Protein AF-A0A8H6BVC4-F1 (afdb_monomer_lite)

pLDDT: mean 78.03, std 15.55, range [36.75, 95.38]

Radius of gyration: 21.22 Å; chains: 1; bounding box: 48×58×59 Å

Foldseek 3Di:
DPPPFLCPPVDPDDDDPVRLQCQLVPDDDDPPDPPSSVVSLVVVLVPDQAAEDEPVCLVVVCVRSPCVCQPPNRHDYHYDHQDDDDPDDPVVLLVVQVVVVVDPDDDDDPDDDDPPNPQWDADPVRDIDRRHGDRVRRSVVVCVPVVDWDWDDCVVHPPDDDTDTDDDDPPDDPPPD

InterPro domains:
  IPR016095 Large ribosomal subunit protein uL1, 3-layer alpha/beta-sandwich domain [G3DSA:3.40.50.790] (8-110)
  IPR023674 Ribosomal protein uL1-like [SSF56808] (39-103)
  IPR028364 Ribosomal protein uL1/ribosomal biogenesis protein [PF00687] (36-174)

Secondary structure (DSSP, 8-state):
--TT-TTTTT-S----HHHHHHHHH-S-SSTT-THHHHHHHHHHHHH-S--EEETTTGGGSHHHH-HHHHGGGSSPPEEE-SSPPP-S-HHHHHHHHHHHHH-------SS-PPPTTTTEEE-TTS-EEE----HHHHHHHHHHHHHS-----HHHH-SSS--------TT--TT--

Organism: Candida albicans (NCBI:txid5476)

Structure (mmCIF, N/CA/C/O backbone):
data_AF-A0A8H6BVC4-F1
#
_entry.id   AF-A0A8H6BVC4-F1
#
loop_
_atom_site.group_PDB
_atom_site.id
_atom_site.type_symbol
_atom_site.label_atom_id
_atom_site.label_alt_id
_atom_site.label_comp_id
_atom_site.label_asym_id
_atom_site.label_entity_id
_atom_site.label_seq_id
_atom_site.pdbx_PDB_ins_code
_atom_site.Cartn_x
_atom_site.Cartn_y
_atom_site.Cartn_z
_atom_site.occupancy
_atom_site.B_iso_or_equiv
_atom_site.auth_seq_id
_atom_site.auth_comp_id
_atom_site.auth_asym_id
_atom_site.auth_atom_id
_atom_site.pdbx_PDB_model_num
ATOM 1 N N . MET A 1 1 ? -2.810 5.072 -18.809 1.00 55.53 1 MET A N 1
ATOM 2 C CA . MET A 1 1 ? -1.962 3.931 -18.402 1.00 55.53 1 MET A CA 1
ATOM 3 C C . MET A 1 1 ? -1.662 3.112 -19.643 1.00 55.53 1 MET A C 1
ATOM 5 O O . MET A 1 1 ? -2.348 3.302 -20.641 1.00 55.53 1 MET A O 1
ATOM 9 N N . ILE A 1 2 ? -0.602 2.307 -19.630 1.00 67.88 2 ILE A N 1
ATOM 10 C CA . ILE A 1 2 ? -0.302 1.417 -20.756 1.00 67.88 2 ILE A CA 1
ATOM 11 C C . ILE A 1 2 ? -1.335 0.292 -20.699 1.00 67.88 2 ILE A C 1
ATOM 13 O O . ILE A 1 2 ? -1.445 -0.362 -19.662 1.00 67.88 2 ILE A O 1
ATOM 17 N N . LYS A 1 3 ? -2.105 0.142 -21.778 1.00 69.25 3 LYS A N 1
ATOM 18 C CA . LYS A 1 3 ? -3.102 -0.918 -21.936 1.00 69.25 3 LYS A CA 1
ATOM 19 C C . LYS A 1 3 ? -2.389 -2.274 -21.847 1.00 69.25 3 LYS A C 1
ATOM 21 O O . LYS A 1 3 ? -1.297 -2.403 -22.399 1.00 69.25 3 LYS A O 1
ATOM 26 N N . ASP A 1 4 ? -2.955 -3.220 -21.106 1.00 77.50 4 ASP A N 1
ATOM 27 C CA . ASP A 1 4 ? -2.413 -4.559 -20.831 1.00 77.50 4 ASP A CA 1
ATOM 28 C C . ASP A 1 4 ? -1.195 -4.590 -19.881 1.00 77.50 4 ASP A C 1
ATOM 30 O O . ASP A 1 4 ? -0.421 -5.553 -19.845 1.00 77.50 4 ASP A O 1
ATOM 34 N N . SER A 1 5 ? -0.995 -3.543 -19.070 1.00 81.50 5 SER A N 1
ATOM 35 C CA . SER A 1 5 ? 0.075 -3.553 -18.061 1.00 81.50 5 SER A CA 1
ATOM 36 C C . SER A 1 5 ? -0.299 -4.412 -16.838 1.00 81.50 5 SER A C 1
ATOM 38 O O . SER A 1 5 ? -1.446 -4.373 -16.392 1.00 81.50 5 SER A O 1
ATOM 40 N N . PRO A 1 6 ? 0.658 -5.108 -16.183 1.00 84.62 6 PRO A N 1
ATOM 41 C CA . PRO A 1 6 ? 0.385 -5.908 -14.979 1.00 84.62 6 PRO A CA 1
ATOM 42 C C . PRO A 1 6 ? -0.209 -5.131 -13.795 1.00 84.62 6 PRO A C 1
ATOM 44 O O . PRO A 1 6 ? -0.552 -5.743 -12.787 1.00 84.62 6 PRO A O 1
ATOM 47 N N . THR A 1 7 ? -0.239 -3.800 -13.868 1.00 86.94 7 THR A N 1
ATOM 48 C CA . THR A 1 7 ? -0.705 -2.894 -12.813 1.00 86.94 7 THR A CA 1
ATOM 49 C C . THR A 1 7 ? -1.867 -2.011 -13.268 1.00 86.94 7 THR A C 1
ATOM 51 O O . THR A 1 7 ? -2.143 -1.025 -12.591 1.00 86.94 7 THR A O 1
ATOM 54 N N . GLU A 1 8 ? -2.498 -2.307 -14.411 1.00 86.62 8 GLU A N 1
ATOM 55 C CA . GLU A 1 8 ? -3.549 -1.461 -14.998 1.00 86.62 8 GLU A CA 1
ATOM 56 C C . GLU A 1 8 ? -4.709 -1.219 -14.029 1.00 86.62 8 GLU A C 1
ATOM 58 O O . GLU A 1 8 ? -5.003 -0.071 -13.712 1.00 86.62 8 GLU A O 1
ATOM 63 N N . ASP A 1 9 ? -5.247 -2.288 -13.445 1.00 88.38 9 ASP A N 1
ATOM 64 C CA . ASP A 1 9 ? -6.386 -2.213 -12.520 1.00 88.38 9 ASP A CA 1
ATOM 65 C C . ASP A 1 9 ? -5.974 -2.324 -11.041 1.00 88.38 9 ASP A C 1
ATOM 67 O O . ASP A 1 9 ? -6.804 -2.519 -10.154 1.00 88.38 9 ASP A O 1
ATOM 71 N N . LEU A 1 10 ? -4.672 -2.235 -10.745 1.00 90.31 10 LEU A N 1
ATOM 72 C CA . LEU A 1 10 ? -4.155 -2.496 -9.397 1.00 90.31 10 LEU A CA 1
ATOM 73 C C . LEU A 1 10 ? -4.339 -1.310 -8.440 1.00 90.31 10 LEU A C 1
ATOM 75 O O . LEU A 1 10 ? -4.460 -1.499 -7.230 1.00 90.31 10 LEU A O 1
ATOM 79 N N . PHE A 1 11 ? -4.322 -0.085 -8.963 1.00 92.25 11 PHE A N 1
ATOM 80 C CA . PHE A 1 11 ? -4.370 1.136 -8.164 1.00 92.25 11 PHE A CA 1
ATOM 81 C C . PHE A 1 11 ? -5.613 1.950 -8.496 1.00 92.25 11 PHE A C 1
ATOM 83 O O . PHE A 1 11 ? -5.800 2.347 -9.640 1.00 92.25 11 PHE A O 1
ATOM 90 N N . SER A 1 12 ? -6.403 2.287 -7.473 1.00 93.00 12 SER A N 1
ATOM 91 C CA . SER A 1 12 ? -7.526 3.215 -7.646 1.00 93.00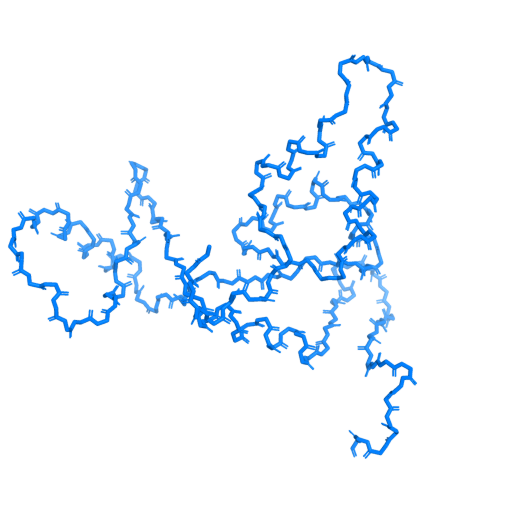 12 SER A CA 1
ATOM 92 C C . SER A 1 12 ? -7.056 4.629 -7.984 1.00 93.00 12 SER A C 1
ATOM 94 O O . SER A 1 12 ? -7.691 5.289 -8.792 1.00 93.00 12 SER A O 1
ATOM 96 N N . ASP A 1 13 ? -5.980 5.101 -7.347 1.00 91.69 13 ASP A N 1
ATOM 97 C CA . ASP A 1 13 ? -5.437 6.440 -7.562 1.00 91.69 13 ASP A CA 1
ATOM 98 C C . ASP A 1 13 ? -3.925 6.462 -7.311 1.00 91.69 13 ASP A C 1
ATOM 100 O O . ASP A 1 13 ? -3.422 5.894 -6.339 1.00 91.69 13 ASP A O 1
ATOM 104 N N . ILE A 1 14 ? -3.190 7.177 -8.168 1.00 93.12 14 ILE A N 1
ATOM 105 C CA . ILE A 1 14 ? -1.742 7.389 -8.035 1.00 93.12 14 ILE A CA 1
ATOM 106 C C . ILE A 1 14 ? -1.485 8.883 -7.821 1.00 93.12 14 ILE A C 1
ATOM 108 O O . ILE A 1 14 ? -1.756 9.724 -8.680 1.00 93.12 14 ILE A O 1
ATOM 112 N N . ILE A 1 15 ? -0.949 9.233 -6.648 1.00 92.19 15 ILE A N 1
ATOM 113 C CA . ILE A 1 15 ? -0.781 10.624 -6.212 1.00 92.19 15 ILE A CA 1
ATOM 114 C C . ILE A 1 15 ? 0.682 10.880 -5.841 1.00 92.19 15 ILE A C 1
ATOM 116 O O . ILE A 1 15 ? 1.275 10.161 -5.042 1.00 92.19 15 ILE A O 1
ATOM 120 N N . SER A 1 16 ? 1.267 11.958 -6.373 1.00 93.12 16 SER A N 1
ATOM 121 C CA . SER A 1 16 ? 2.608 12.391 -5.967 1.00 93.12 16 SER A CA 1
ATOM 122 C C . SER A 1 16 ? 2.600 13.010 -4.568 1.00 93.12 16 SER A C 1
ATOM 124 O O . SER A 1 16 ? 1.642 13.677 -4.172 1.00 93.12 16 SER A O 1
ATOM 126 N N . PHE A 1 17 ? 3.706 12.883 -3.829 1.00 91.88 17 PHE A N 1
ATOM 127 C CA . PHE A 1 17 ? 3.815 13.439 -2.474 1.00 91.88 17 PHE A CA 1
ATOM 128 C C . PHE A 1 17 ? 3.502 14.946 -2.419 1.00 91.88 17 PHE A C 1
ATOM 130 O O . PHE A 1 17 ? 2.812 15.416 -1.516 1.00 91.88 17 PHE A O 1
ATOM 137 N N . LYS A 1 18 ? 3.940 15.711 -3.429 1.00 91.94 18 LYS A N 1
ATOM 138 C CA . LYS A 1 18 ? 3.639 17.147 -3.545 1.00 91.94 18 LYS A CA 1
ATOM 139 C C . LYS A 1 18 ? 2.138 17.401 -3.707 1.00 91.94 18 LYS A C 1
ATOM 141 O O . LYS A 1 18 ? 1.607 18.297 -3.052 1.00 91.94 18 LYS A O 1
ATOM 146 N N . LYS A 1 19 ? 1.455 16.614 -4.550 1.00 91.12 19 LYS A N 1
ATOM 147 C CA . LYS A 1 19 ? 0.002 16.714 -4.753 1.00 91.12 19 LYS A CA 1
ATOM 148 C C . LYS A 1 19 ? -0.753 16.322 -3.483 1.00 91.12 19 LYS A C 1
ATOM 150 O O . LYS A 1 19 ? -1.644 17.064 -3.092 1.00 91.12 19 LYS A O 1
ATOM 155 N N . LEU A 1 20 ? -0.344 15.251 -2.798 1.00 90.00 20 LEU A N 1
ATOM 156 C CA . LEU A 1 20 ? -0.921 14.824 -1.517 1.00 90.00 20 LEU A CA 1
ATOM 157 C C . LEU A 1 20 ? -0.790 15.919 -0.450 1.00 90.00 20 LEU A C 1
ATOM 159 O O . LEU A 1 20 ? -1.787 16.350 0.129 1.00 90.00 20 LEU A O 1
ATOM 163 N N . LYS A 1 21 ? 0.430 16.431 -0.248 1.00 88.62 21 LYS A N 1
ATOM 164 C CA . LYS A 1 21 ? 0.705 17.524 0.692 1.00 88.62 21 LYS A CA 1
ATOM 165 C C . LYS A 1 21 ? -0.114 18.766 0.348 1.00 88.62 21 LYS A C 1
ATOM 167 O O . LYS A 1 21 ? -0.683 19.396 1.232 1.00 88.62 21 LYS A O 1
ATOM 172 N N . SER A 1 22 ? -0.204 19.110 -0.936 1.00 86.69 22 SER A N 1
ATOM 173 C CA . SER A 1 22 ? -1.024 20.230 -1.390 1.00 86.69 22 SER A CA 1
ATOM 174 C C . SER A 1 22 ? -2.510 19.987 -1.137 1.00 86.69 22 SER A C 1
ATOM 176 O O . SER A 1 22 ? -3.162 20.885 -0.639 1.00 86.69 22 SER A O 1
ATOM 178 N N . MET A 1 23 ? -3.050 18.799 -1.404 1.00 83.94 23 MET A N 1
ATOM 179 C CA 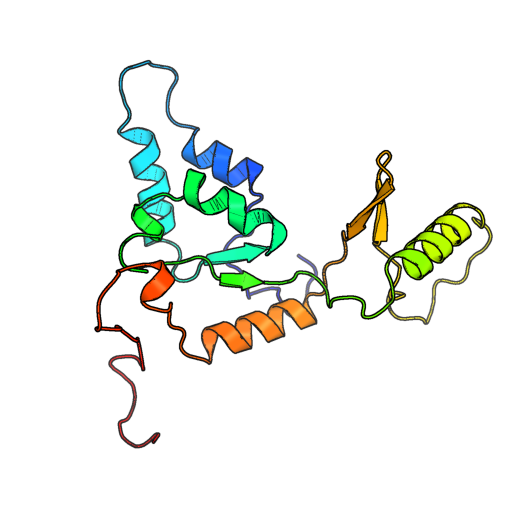. MET A 1 23 ? -4.471 18.475 -1.214 1.00 83.94 23 MET A CA 1
ATOM 180 C C . MET A 1 23 ? -4.903 18.533 0.255 1.00 83.94 23 MET A C 1
ATOM 182 O O . MET A 1 23 ? -6.000 18.994 0.566 1.00 83.94 23 MET A O 1
ATOM 186 N N . ILE A 1 24 ? -4.020 18.111 1.159 1.00 81.12 24 ILE A N 1
ATOM 187 C CA . ILE A 1 24 ? -4.248 18.190 2.606 1.00 81.12 24 ILE A CA 1
ATOM 188 C C . ILE A 1 24 ? -4.122 19.639 3.098 1.00 81.12 24 ILE A C 1
ATOM 190 O O . ILE A 1 24 ? -4.884 20.062 3.963 1.00 81.12 24 ILE A O 1
ATOM 194 N N . ASN A 1 25 ? -3.206 20.421 2.519 1.00 75.12 25 ASN A N 1
ATOM 195 C CA . ASN A 1 25 ? -2.989 21.820 2.898 1.00 75.12 25 ASN A CA 1
ATOM 196 C C . ASN A 1 25 ? -3.918 22.819 2.185 1.00 75.12 25 ASN A C 1
ATOM 198 O O . ASN A 1 25 ? -4.051 23.949 2.649 1.00 75.12 25 ASN A O 1
ATOM 202 N N . LYS A 1 26 ? -4.561 22.426 1.077 1.00 63.72 26 LYS A N 1
ATOM 203 C CA . LYS A 1 26 ? -5.542 23.204 0.305 1.00 63.72 26 LYS A CA 1
ATOM 204 C C . LYS A 1 26 ? -6.872 23.238 1.057 1.00 63.72 26 LYS A C 1
ATOM 206 O O . LYS A 1 26 ? -7.855 22.652 0.626 1.00 63.72 26 LYS A O 1
ATOM 211 N N . THR A 1 27 ? -6.895 23.941 2.182 1.00 51.09 27 THR A N 1
ATOM 212 C CA . THR A 1 27 ? -8.121 24.475 2.782 1.00 51.09 27 THR A CA 1
ATOM 213 C C . THR A 1 27 ? -7.803 25.806 3.463 1.00 51.09 27 THR A C 1
ATOM 215 O O . THR A 1 27 ? -7.152 25.827 4.506 1.00 51.09 27 THR A O 1
ATOM 218 N N . SER A 1 28 ? -8.287 26.855 2.789 1.00 39.62 28 SER A N 1
ATOM 219 C CA . SER A 1 28 ? -8.533 28.262 3.135 1.00 39.62 28 SER A CA 1
ATOM 220 C C . SER A 1 28 ? -7.399 29.148 3.657 1.00 39.62 28 SER A C 1
ATOM 222 O O . SER A 1 28 ? -6.997 29.110 4.814 1.00 39.62 28 SER A O 1
ATOM 224 N N . THR A 1 29 ? -7.010 30.076 2.785 1.00 41.31 29 THR A N 1
ATOM 225 C CA . THR A 1 29 ? -6.923 31.520 3.046 1.00 41.31 29 THR A CA 1
ATOM 226 C C . THR A 1 29 ? -8.025 32.022 3.998 1.00 41.31 29 THR A C 1
ATOM 228 O O . THR A 1 29 ? -9.028 32.580 3.577 1.00 41.31 29 THR A O 1
ATOM 231 N N . SER A 1 30 ? -7.863 31.779 5.294 1.00 36.75 30 SER A N 1
ATOM 232 C CA . SER A 1 30 ? -8.335 32.615 6.405 1.00 36.75 30 SER A CA 1
ATOM 233 C C . SER A 1 30 ? -7.843 31.972 7.699 1.00 36.75 30 SER A C 1
ATOM 235 O O . SER A 1 30 ? -7.954 30.762 7.900 1.00 36.75 30 SER A O 1
ATOM 237 N N . SER A 1 31 ? -7.221 32.773 8.556 1.00 42.59 31 SER A N 1
ATOM 238 C CA . SER A 1 31 ? -6.423 32.362 9.715 1.00 42.59 31 SER A CA 1
ATOM 239 C C . SER A 1 31 ? -7.225 31.759 10.880 1.00 42.59 31 SER A C 1
ATOM 241 O O . SER A 1 31 ? -6.833 31.915 12.032 1.00 42.59 31 SER A O 1
ATOM 243 N N . THR A 1 32 ? -8.341 31.073 10.625 1.00 44.75 32 THR A N 1
ATOM 244 C CA . THR A 1 32 ? -9.314 30.747 11.681 1.00 44.75 32 THR A CA 1
ATOM 245 C C . THR A 1 32 ? -9.858 29.320 11.666 1.00 44.75 32 THR A C 1
ATOM 247 O O . THR A 1 32 ? -10.506 28.932 12.629 1.00 44.75 32 THR A O 1
ATOM 250 N N . ASN A 1 33 ? -9.577 28.480 10.658 1.00 43.03 33 ASN A N 1
ATOM 251 C CA . ASN A 1 33 ? -10.255 27.179 10.548 1.00 43.03 33 ASN A CA 1
ATOM 252 C C . ASN A 1 33 ? -9.322 25.983 10.271 1.00 43.03 33 ASN A C 1
ATOM 254 O O . ASN A 1 33 ? -9.265 25.447 9.166 1.00 43.03 33 ASN A O 1
ATOM 258 N N . ASN A 1 34 ? -8.707 25.436 11.328 1.00 54.22 34 ASN A N 1
ATOM 259 C CA . ASN A 1 34 ? -8.047 24.112 11.326 1.00 54.22 34 ASN A CA 1
ATOM 260 C C . ASN A 1 34 ? -8.993 22.934 10.967 1.00 54.22 34 ASN A C 1
ATOM 262 O O . ASN A 1 34 ? -8.552 21.794 10.812 1.00 54.22 34 ASN A O 1
ATOM 266 N N . LYS A 1 35 ? -10.301 23.192 10.819 1.00 54.50 35 LYS A N 1
ATOM 267 C CA . LYS A 1 35 ? -11.352 22.201 10.533 1.00 54.50 35 LYS A CA 1
ATOM 268 C C . LYS A 1 35 ? -11.271 21.614 9.113 1.00 54.50 3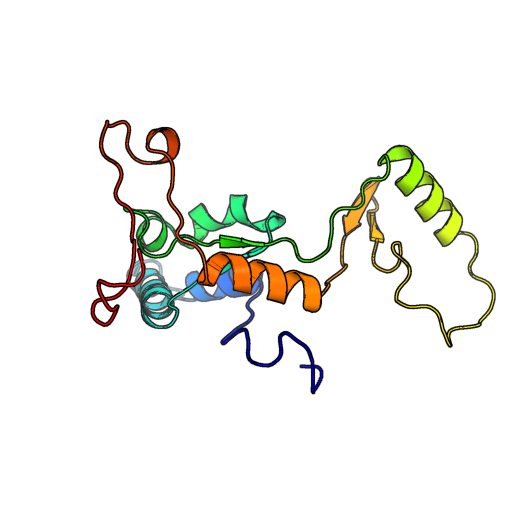5 LYS A C 1
ATOM 270 O O . LYS A 1 35 ? -11.543 20.428 8.947 1.00 54.50 35 LYS A O 1
ATOM 275 N N . GLY A 1 36 ? -10.863 22.398 8.107 1.00 58.44 36 GLY A N 1
ATOM 276 C CA . GLY A 1 36 ? -10.846 21.974 6.695 1.00 58.44 36 GLY A CA 1
ATOM 277 C C . GLY A 1 36 ? -9.794 20.904 6.369 1.00 58.44 36 GLY A C 1
ATOM 278 O O . GLY A 1 36 ? -10.105 19.906 5.717 1.00 58.44 36 GLY A O 1
ATOM 279 N N . LYS A 1 37 ? -8.577 21.042 6.915 1.00 63.28 37 LYS A N 1
ATOM 280 C CA . LYS A 1 37 ? -7.468 20.086 6.713 1.00 63.28 37 LYS A CA 1
ATOM 281 C C . LYS A 1 37 ? -7.852 18.672 7.154 1.00 63.28 37 LYS A C 1
ATOM 283 O O . LYS A 1 37 ? -7.576 17.687 6.470 1.00 63.28 37 LYS A O 1
ATOM 288 N N . LYS A 1 38 ? -8.555 18.580 8.288 1.00 71.12 38 LYS A N 1
ATOM 289 C CA . LYS A 1 38 ? -9.003 17.315 8.878 1.00 71.12 38 LYS A CA 1
ATOM 290 C C . LYS A 1 38 ? -10.067 16.623 8.016 1.00 71.12 38 LYS A C 1
ATOM 292 O O . LYS A 1 38 ? -10.076 15.401 7.947 1.00 71.12 38 LYS A O 1
ATOM 297 N N . GLN A 1 39 ? -10.917 17.373 7.311 1.00 79.00 39 GLN A N 1
ATOM 298 C CA . GLN A 1 39 ? -11.981 16.803 6.475 1.00 79.00 39 GLN A CA 1
ATOM 299 C C . GLN A 1 39 ? -11.438 16.067 5.246 1.00 79.00 39 GLN A C 1
ATOM 301 O O . GLN A 1 39 ? -11.857 14.942 4.984 1.00 79.00 39 GLN A O 1
ATOM 306 N N . ASN A 1 40 ? -10.483 16.653 4.516 1.00 82.31 40 ASN A N 1
ATOM 307 C CA . ASN A 1 40 ? -9.885 15.992 3.349 1.00 82.31 40 ASN A CA 1
ATOM 308 C C . ASN A 1 40 ? -9.123 14.726 3.751 1.00 82.31 40 ASN A C 1
ATOM 310 O O . ASN A 1 40 ? -9.239 13.695 3.095 1.00 82.31 40 ASN A O 1
ATOM 314 N N . LEU A 1 41 ? -8.404 14.778 4.872 1.00 84.75 41 LEU A N 1
ATOM 315 C CA . LEU A 1 41 ? -7.685 13.627 5.403 1.00 84.75 41 LEU A CA 1
ATOM 316 C C . LEU A 1 41 ? -8.637 12.494 5.832 1.00 84.75 41 LEU A C 1
ATOM 318 O O . LEU A 1 41 ? -8.376 11.328 5.545 1.00 84.75 41 LEU A O 1
ATOM 322 N N . ILE A 1 42 ? -9.778 12.835 6.445 1.00 87.38 42 ILE A N 1
ATOM 323 C CA . ILE A 1 42 ? -10.838 11.870 6.775 1.00 87.38 42 ILE A CA 1
ATOM 324 C C . ILE A 1 42 ? -11.436 11.244 5.509 1.00 87.38 42 ILE A C 1
ATOM 326 O O . ILE A 1 42 ? -11.701 10.044 5.508 1.00 87.38 42 ILE A O 1
ATOM 330 N N . LYS A 1 43 ? -11.634 12.017 4.433 1.00 88.38 43 LYS A N 1
ATOM 331 C CA . LYS A 1 43 ? -12.115 11.475 3.149 1.00 88.38 43 LYS A CA 1
ATOM 332 C C . LYS A 1 43 ? -11.143 10.436 2.589 1.00 88.38 43 LYS A C 1
ATOM 334 O O . LYS A 1 43 ? -11.572 9.338 2.264 1.00 88.38 43 LYS A O 1
ATOM 339 N N . ILE A 1 44 ? -9.840 10.735 2.566 1.00 88.81 44 ILE A N 1
ATOM 340 C CA . ILE A 1 44 ? -8.803 9.771 2.148 1.00 88.81 44 ILE A CA 1
ATOM 341 C C . ILE A 1 44 ? -8.858 8.517 3.032 1.00 88.81 44 ILE A C 1
ATOM 343 O O . ILE A 1 44 ? -8.871 7.403 2.523 1.00 88.81 44 ILE A O 1
ATOM 347 N N . PHE A 1 45 ? -8.943 8.687 4.353 1.00 89.50 45 PHE A N 1
ATOM 348 C CA . PHE A 1 45 ? -8.991 7.564 5.291 1.00 89.50 45 PHE A CA 1
ATOM 349 C C . PHE A 1 45 ? -10.206 6.646 5.068 1.00 89.50 45 PHE A C 1
ATOM 351 O O . PHE A 1 45 ? -10.113 5.437 5.277 1.00 89.50 45 PHE A O 1
ATOM 358 N N . LYS A 1 46 ? -11.349 7.203 4.658 1.00 90.88 46 LYS A N 1
ATOM 359 C CA . LYS A 1 46 ? -12.568 6.433 4.379 1.00 90.88 46 LYS A CA 1
ATOM 360 C C . LYS A 1 46 ? -12.555 5.777 3.000 1.00 90.88 46 LYS A C 1
ATOM 362 O O . LYS A 1 46 ? -12.982 4.638 2.903 1.00 90.88 46 LYS A O 1
ATOM 367 N N . ASN A 1 47 ? -12.063 6.474 1.978 1.00 91.44 47 ASN A N 1
ATOM 368 C CA . ASN A 1 47 ? -12.162 6.023 0.588 1.00 91.44 47 ASN A CA 1
ATOM 369 C C . ASN A 1 47 ? -11.170 4.914 0.225 1.00 91.44 47 ASN A C 1
ATOM 371 O O . ASN A 1 47 ? -11.463 4.122 -0.661 1.00 91.44 47 ASN A O 1
ATOM 375 N N . TYR A 1 48 ? -9.999 4.872 0.869 1.00 92.69 48 TYR A N 1
ATOM 376 C CA . TYR A 1 48 ? -8.956 3.897 0.542 1.00 92.69 48 TYR A CA 1
ATOM 377 C C . TYR A 1 48 ? -8.757 2.902 1.668 1.00 92.69 48 TYR A C 1
ATOM 379 O O . TYR A 1 48 ? -8.559 3.300 2.817 1.00 92.69 48 TYR A O 1
ATOM 387 N N . ASP A 1 49 ? -8.739 1.616 1.344 1.00 90.62 49 ASP A N 1
ATOM 388 C CA . ASP A 1 49 ? -8.505 0.550 2.320 1.00 90.62 49 ASP A CA 1
ATOM 389 C C . ASP A 1 49 ? -7.025 0.312 2.588 1.00 90.62 49 ASP A C 1
ATOM 391 O O . ASP A 1 49 ? -6.620 0.163 3.742 1.00 90.62 49 ASP A O 1
ATOM 395 N N . ILE A 1 50 ? -6.217 0.341 1.530 1.00 91.69 50 ILE A N 1
ATOM 396 C CA . ILE A 1 50 ? -4.777 0.110 1.583 1.00 91.69 50 ILE A CA 1
ATOM 397 C C . ILE A 1 50 ? -4.069 1.332 1.012 1.00 91.69 50 ILE A C 1
ATOM 399 O O . ILE A 1 50 ? -4.424 1.841 -0.049 1.00 91.69 50 ILE A O 1
ATOM 403 N N . ILE A 1 51 ? -3.040 1.790 1.722 1.00 93.50 51 ILE A N 1
ATOM 404 C CA . ILE A 1 51 ? -2.140 2.836 1.243 1.00 93.50 51 ILE A CA 1
ATOM 405 C C . ILE A 1 51 ? -0.781 2.208 1.005 1.00 93.50 51 ILE A C 1
ATOM 407 O O . ILE A 1 51 ? -0.249 1.501 1.857 1.00 93.50 51 ILE A O 1
ATOM 411 N N . VAL A 1 52 ? -0.208 2.508 -0.151 1.00 94.62 52 VAL A N 1
ATOM 412 C CA . VAL A 1 52 ? 1.106 2.030 -0.560 1.00 94.62 52 VAL A CA 1
ATOM 413 C C . VAL A 1 52 ? 1.978 3.239 -0.884 1.00 94.62 52 VAL A C 1
ATOM 415 O O . VAL A 1 52 ? 1.507 4.212 -1.477 1.00 94.62 52 VAL A O 1
ATOM 418 N N . CYS A 1 53 ? 3.241 3.218 -0.465 1.00 94.94 53 CYS A N 1
ATOM 419 C CA . CYS A 1 53 ? 4.174 4.318 -0.661 1.00 94.94 53 CYS A CA 1
ATOM 420 C C . CYS A 1 53 ? 5.548 3.831 -1.125 1.00 94.94 53 CYS A C 1
ATOM 422 O O . CYS A 1 53 ? 6.019 2.756 -0.760 1.00 94.94 53 CYS A O 1
ATOM 424 N N . ASP A 1 54 ? 6.226 4.658 -1.918 1.00 93.56 54 ASP A N 1
ATOM 425 C CA . ASP A 1 54 ? 7.628 4.421 -2.245 1.00 93.56 54 ASP A CA 1
ATOM 426 C C . ASP A 1 54 ? 8.478 4.500 -0.965 1.00 93.56 54 ASP A C 1
ATOM 428 O O . ASP A 1 54 ? 8.356 5.447 -0.179 1.00 93.56 54 ASP A O 1
ATOM 432 N N . HIS A 1 55 ? 9.383 3.542 -0.771 1.00 91.88 55 HIS A N 1
ATOM 433 C CA . HIS A 1 55 ? 10.309 3.533 0.362 1.00 91.88 55 HIS A CA 1
ATOM 434 C C . HIS A 1 55 ? 11.050 4.869 0.574 1.00 91.88 55 HIS A C 1
ATOM 436 O O . HIS A 1 55 ? 11.317 5.260 1.711 1.00 91.88 55 HIS A O 1
ATOM 442 N N . ARG A 1 56 ? 11.323 5.625 -0.499 1.00 90.69 56 ARG A N 1
ATOM 443 C CA . ARG A 1 56 ? 12.020 6.923 -0.444 1.00 90.69 56 ARG A CA 1
ATOM 444 C C . ARG A 1 56 ? 11.224 8.010 0.277 1.00 90.69 56 ARG A C 1
ATOM 446 O O . ARG A 1 56 ? 11.819 8.919 0.864 1.00 90.69 56 ARG A O 1
ATOM 453 N N . ILE A 1 57 ? 9.892 7.944 0.217 1.00 91.62 57 ILE A N 1
ATOM 454 C CA . ILE A 1 57 ? 9.007 8.985 0.756 1.00 91.62 57 ILE A CA 1
ATOM 455 C C . ILE A 1 57 ? 8.499 8.680 2.165 1.00 91.62 57 ILE A C 1
ATOM 457 O O . ILE A 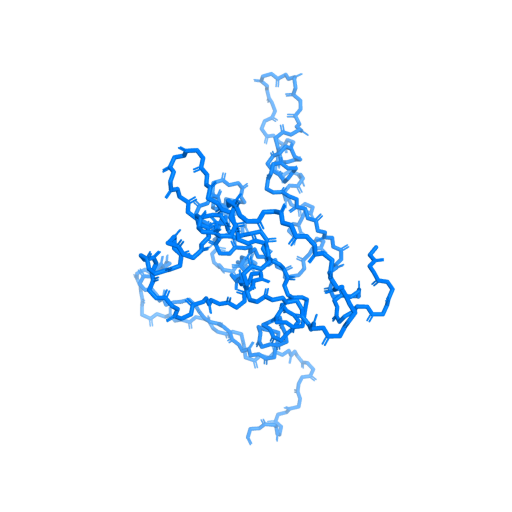1 57 ? 7.972 9.583 2.815 1.00 91.62 57 ILE A O 1
ATOM 461 N N . MET A 1 58 ? 8.683 7.449 2.655 1.00 89.88 58 MET A N 1
ATOM 462 C CA . MET A 1 58 ? 8.113 6.986 3.923 1.00 89.88 58 MET A CA 1
ATOM 463 C C . MET A 1 58 ? 8.460 7.908 5.100 1.00 89.88 58 MET A C 1
ATOM 465 O O . MET A 1 58 ? 7.582 8.280 5.869 1.00 89.88 58 MET A O 1
ATOM 469 N N . LYS A 1 59 ? 9.704 8.392 5.182 1.00 90.88 59 LYS A N 1
ATOM 470 C CA . LYS A 1 59 ? 10.152 9.322 6.238 1.00 90.88 59 LYS A CA 1
ATOM 471 C C . LYS A 1 59 ? 9.390 10.652 6.304 1.00 90.88 59 LYS A C 1
ATOM 473 O O . LYS A 1 59 ? 9.388 11.303 7.340 1.00 90.88 59 LYS A O 1
ATOM 478 N N . PHE A 1 60 ? 8.760 11.081 5.211 1.00 91.19 60 PHE A N 1
ATOM 479 C CA . PHE A 1 60 ? 8.023 12.348 5.151 1.00 91.19 60 PHE A CA 1
ATOM 480 C C . PHE A 1 60 ? 6.519 12.179 5.385 1.00 91.19 60 PHE A C 1
ATOM 482 O O . PHE A 1 60 ? 5.810 13.167 5.581 1.00 91.19 60 PHE A O 1
ATOM 489 N N . LEU A 1 61 ? 6.027 10.943 5.327 1.00 90.25 61 LEU A N 1
ATOM 490 C CA . LEU A 1 61 ? 4.608 10.621 5.325 1.00 90.25 61 LEU A CA 1
ATOM 491 C C . LEU A 1 61 ? 3.928 10.768 6.704 1.00 90.25 61 LEU A C 1
ATOM 493 O O . LEU A 1 61 ? 2.813 11.300 6.723 1.00 90.25 61 LEU A O 1
ATOM 497 N N . PRO A 1 62 ? 4.579 10.445 7.848 1.00 89.31 62 PRO A N 1
ATOM 498 C CA . PRO A 1 62 ? 4.019 10.694 9.179 1.00 89.31 62 PRO A CA 1
ATOM 499 C C . PRO A 1 62 ? 3.625 12.154 9.407 1.00 89.31 62 PRO A C 1
ATOM 501 O O . PRO A 1 62 ? 2.547 12.427 9.923 1.00 89.31 62 PRO A O 1
ATOM 504 N N . ASN A 1 63 ? 4.434 13.099 8.923 1.00 87.06 63 ASN A N 1
ATOM 505 C CA . ASN A 1 63 ? 4.171 14.535 9.073 1.00 87.06 63 ASN A CA 1
ATOM 506 C C . ASN A 1 63 ? 2.959 15.024 8.261 1.00 87.06 63 ASN A C 1
ATOM 508 O O . ASN A 1 63 ? 2.465 16.123 8.499 1.00 87.06 63 ASN A O 1
ATOM 512 N N . VAL A 1 64 ? 2.512 14.251 7.268 1.00 87.50 64 VAL A N 1
ATOM 513 C CA . VAL A 1 64 ? 1.409 14.621 6.369 1.00 87.50 64 VAL A CA 1
ATOM 514 C C . VAL A 1 64 ? 0.121 13.890 6.737 1.00 87.50 64 VAL A C 1
ATOM 516 O O . VAL A 1 64 ? -0.937 14.512 6.784 1.00 87.50 64 VAL A O 1
ATOM 519 N N . LEU A 1 65 ? 0.199 12.584 6.998 1.00 87.12 65 LEU A N 1
ATOM 520 C CA . LEU A 1 65 ? -0.963 11.766 7.348 1.00 87.12 65 LEU A CA 1
ATOM 521 C C . LEU A 1 65 ? -1.299 11.817 8.847 1.00 87.12 65 LEU A C 1
ATOM 523 O O . LEU A 1 65 ? -2.460 11.660 9.216 1.00 87.12 65 LEU A O 1
ATOM 527 N N . GLY A 1 66 ? -0.305 12.062 9.703 1.00 86.31 66 GLY A N 1
ATOM 528 C CA . GLY A 1 66 ? -0.482 12.272 11.137 1.00 86.31 66 GLY A CA 1
ATOM 529 C C . GLY A 1 66 ? -1.144 11.113 11.886 1.00 86.31 66 GLY A C 1
ATOM 530 O O . GLY A 1 66 ? -1.230 9.975 11.421 1.00 86.31 66 GLY A O 1
ATOM 531 N N . GLU A 1 67 ? -1.651 11.428 13.075 1.00 84.94 67 GLU A N 1
ATOM 532 C CA . GLU A 1 67 ? -2.229 10.456 14.010 1.00 84.94 67 GLU A CA 1
ATOM 533 C C . GLU A 1 67 ? -3.393 9.655 13.420 1.00 84.94 67 GLU A C 1
ATOM 535 O O . GLU A 1 67 ? -3.580 8.502 13.790 1.00 84.94 67 GLU A O 1
ATOM 540 N N . LEU A 1 68 ? -4.156 10.213 12.473 1.00 87.50 68 LEU A N 1
ATOM 541 C CA . LEU A 1 68 ? -5.325 9.527 11.913 1.00 87.50 68 LEU A CA 1
ATOM 542 C C . LEU A 1 68 ? -4.966 8.168 11.285 1.00 87.50 68 LEU A C 1
ATOM 544 O O . LEU A 1 68 ? -5.751 7.225 11.382 1.00 87.50 68 LEU A O 1
ATOM 548 N N . PHE A 1 69 ? -3.789 8.077 10.663 1.00 89.12 69 PHE A N 1
ATOM 549 C CA . PHE A 1 69 ? -3.310 6.861 10.006 1.00 89.12 69 PHE A CA 1
ATOM 550 C C . PHE A 1 69 ? -2.395 6.027 10.905 1.00 89.12 69 PHE A C 1
ATOM 552 O O . PHE A 1 69 ? -2.502 4.799 10.913 1.00 89.12 69 PHE A O 1
ATOM 559 N N . TYR A 1 70 ? -1.513 6.690 11.657 1.00 86.88 70 TYR A N 1
ATOM 560 C CA . TYR A 1 70 ? -0.453 6.035 12.427 1.00 86.88 70 TYR A CA 1
ATOM 561 C C . TYR A 1 70 ? -0.903 5.594 13.829 1.00 86.88 70 TYR A C 1
ATOM 563 O O . TYR A 1 70 ? -0.355 4.640 14.376 1.00 86.88 70 TYR A O 1
ATOM 571 N N . TYR A 1 71 ? -1.921 6.228 14.418 1.00 83.06 71 TYR A N 1
ATOM 572 C CA . TYR A 1 71 ? -2.416 5.829 15.734 1.00 83.06 71 TYR A CA 1
ATOM 573 C C . TYR A 1 71 ? -3.137 4.479 15.659 1.00 83.06 71 TYR A C 1
ATOM 575 O O . TYR A 1 71 ? -4.088 4.308 14.890 1.00 83.06 71 TYR A O 1
ATOM 583 N N . LYS A 1 72 ? -2.703 3.522 16.490 1.00 74.62 72 LYS A N 1
ATOM 584 C CA . LYS A 1 72 ? -3.243 2.149 16.555 1.00 74.62 72 LYS A CA 1
ATOM 585 C C . LYS A 1 72 ? -3.253 1.409 15.208 1.00 74.62 72 LYS A C 1
ATOM 587 O O . LYS A 1 72 ? -4.086 0.531 15.012 1.00 74.62 72 LYS A O 1
ATOM 592 N N . ASN A 1 73 ? -2.351 1.751 14.286 1.00 72.31 73 ASN A N 1
ATOM 593 C CA . ASN A 1 73 ? -2.142 1.017 13.029 1.00 72.31 73 ASN A CA 1
ATOM 594 C C . ASN A 1 73 ? -3.396 0.812 12.183 1.00 72.31 73 ASN A C 1
ATOM 596 O O . ASN A 1 73 ? -3.572 -0.236 11.570 1.00 72.31 73 ASN A O 1
ATOM 600 N N . LYS A 1 74 ? -4.282 1.810 12.138 1.00 75.00 74 LYS A N 1
ATOM 601 C CA . LYS A 1 74 ? -5.556 1.648 11.435 1.00 75.00 74 LYS A CA 1
ATOM 602 C C . LYS A 1 74 ? -5.372 1.427 9.934 1.00 75.00 74 LYS A C 1
ATOM 604 O O . LYS A 1 74 ? -5.999 0.532 9.381 1.00 75.00 74 LYS A O 1
ATOM 609 N N . LYS A 1 75 ? -4.552 2.259 9.282 1.00 87.12 75 LYS A N 1
ATOM 610 C CA . LYS A 1 75 ? -4.279 2.210 7.832 1.00 87.12 75 LYS A CA 1
ATOM 611 C C . LYS A 1 75 ? -2.844 2.657 7.544 1.00 87.12 75 LYS A C 1
ATOM 613 O O . LYS A 1 75 ? -2.616 3.671 6.887 1.00 87.12 75 LYS A O 1
ATOM 618 N N . LEU A 1 76 ? -1.865 1.953 8.114 1.00 88.75 76 LEU A N 1
ATOM 619 C CA . LEU A 1 76 ? -0.463 2.321 7.932 1.00 88.75 76 LEU A CA 1
ATOM 620 C C . LEU A 1 76 ? -0.038 2.124 6.459 1.00 88.75 76 LEU A C 1
ATOM 622 O O . LEU A 1 76 ? -0.336 1.078 5.885 1.00 88.75 76 LEU A O 1
ATOM 626 N N . PRO A 1 77 ? 0.674 3.087 5.849 1.00 93.00 77 PRO A N 1
ATOM 627 C CA . PRO A 1 77 ? 1.225 2.923 4.508 1.00 93.00 77 PRO A CA 1
ATOM 628 C C . PRO A 1 77 ? 2.232 1.766 4.414 1.00 93.00 77 PRO A C 1
ATOM 630 O O . PRO A 1 77 ? 3.177 1.704 5.200 1.00 93.00 77 PRO A O 1
ATOM 633 N N . PHE A 1 78 ? 2.082 0.896 3.415 1.00 94.25 78 PHE A N 1
ATOM 634 C CA . PHE A 1 78 ? 3.060 -0.149 3.104 1.00 94.25 78 PHE A CA 1
ATOM 635 C C . PHE A 1 78 ? 4.180 0.384 2.220 1.00 94.25 78 PHE A C 1
ATOM 637 O O . PHE A 1 78 ? 3.922 1.098 1.250 1.00 94.25 78 PHE A O 1
ATOM 644 N N . LEU A 1 79 ? 5.421 0.002 2.524 1.00 93.62 79 LEU A N 1
ATOM 645 C CA . LEU A 1 79 ? 6.566 0.350 1.690 1.00 93.62 79 LEU A CA 1
ATOM 646 C C . LEU A 1 79 ? 6.634 -0.567 0.468 1.00 93.62 79 LEU A C 1
ATOM 648 O O . LEU A 1 79 ? 6.580 -1.787 0.600 1.00 93.62 79 LEU A O 1
ATOM 652 N N . ILE A 1 80 ? 6.852 0.032 -0.699 1.00 94.62 80 ILE A N 1
ATOM 653 C CA . ILE A 1 80 ? 7.212 -0.670 -1.931 1.00 94.62 80 ILE A CA 1
ATOM 654 C C . ILE A 1 80 ? 8.472 -0.079 -2.550 1.00 94.62 80 ILE A C 1
ATOM 656 O O . ILE A 1 80 ? 8.794 1.107 -2.404 1.00 94.62 80 ILE A O 1
ATOM 660 N N . GLN A 1 81 ? 9.176 -0.923 -3.289 1.00 92.81 81 GLN A N 1
ATOM 661 C CA . GLN A 1 81 ? 10.269 -0.525 -4.158 1.00 92.81 81 GLN A CA 1
ATOM 662 C C . GLN A 1 81 ? 9.771 -0.478 -5.600 1.00 92.81 81 GLN A C 1
ATOM 664 O O . GLN A 1 81 ? 9.234 -1.458 -6.112 1.00 92.81 81 GLN A O 1
ATOM 669 N N . MET A 1 82 ? 9.970 0.657 -6.265 1.00 90.88 82 MET A N 1
ATOM 670 C CA . MET A 1 82 ? 9.510 0.837 -7.646 1.00 90.88 82 MET A CA 1
ATOM 671 C C . MET A 1 82 ? 10.317 0.007 -8.647 1.00 90.88 82 MET A C 1
ATOM 673 O O . MET A 1 82 ? 9.792 -0.378 -9.683 1.00 90.88 82 MET A O 1
ATOM 677 N N . ALA A 1 83 ? 11.571 -0.310 -8.331 1.00 88.94 83 ALA A N 1
ATOM 678 C CA . ALA A 1 83 ? 12.437 -1.147 -9.146 1.00 88.94 83 ALA A CA 1
ATOM 679 C C . ALA A 1 83 ? 13.238 -2.099 -8.259 1.00 88.94 83 ALA A C 1
ATOM 681 O O . ALA A 1 83 ? 13.449 -1.838 -7.072 1.00 88.94 83 ALA A O 1
ATOM 682 N N . LYS A 1 84 ? 13.701 -3.201 -8.850 1.00 86.88 84 LYS A N 1
ATOM 683 C CA . LYS A 1 84 ? 14.578 -4.142 -8.155 1.00 86.88 84 LYS A CA 1
ATOM 684 C C . LYS A 1 84 ? 15.899 -3.459 -7.773 1.00 86.88 84 LYS A C 1
ATOM 686 O O . LYS A 1 84 ? 16.471 -2.731 -8.599 1.00 86.88 84 LYS A O 1
ATOM 691 N N . PRO A 1 85 ? 16.406 -3.709 -6.553 1.00 83.75 85 PRO A N 1
ATOM 692 C CA . PRO A 1 85 ? 17.687 -3.170 -6.133 1.00 83.75 85 PRO A CA 1
ATOM 693 C C . PRO A 1 85 ? 18.794 -3.746 -7.017 1.00 83.75 85 PRO A C 1
ATOM 695 O O . PRO A 1 85 ? 18.781 -4.923 -7.377 1.00 83.75 85 PRO A O 1
ATOM 698 N N . ILE A 1 86 ? 19.753 -2.902 -7.384 1.00 80.94 86 ILE A N 1
ATOM 699 C CA . ILE A 1 86 ? 20.935 -3.346 -8.118 1.00 80.94 86 ILE A CA 1
ATOM 700 C C . ILE A 1 86 ? 21.940 -3.860 -7.090 1.00 80.94 86 ILE A C 1
ATOM 702 O O . ILE A 1 86 ? 22.344 -3.119 -6.201 1.00 80.94 86 ILE A O 1
ATOM 706 N N . LEU A 1 87 ? 22.355 -5.118 -7.229 1.00 71.88 87 LEU A N 1
ATOM 707 C CA . LEU A 1 87 ? 23.314 -5.779 -6.333 1.00 71.88 87 LEU A CA 1
ATOM 708 C C . LEU A 1 87 ? 24.781 -5.395 -6.616 1.00 71.88 87 LEU A C 1
ATOM 710 O O . LEU A 1 87 ? 25.698 -6.031 -6.107 1.00 71.88 87 LEU A O 1
ATOM 714 N N . LEU A 1 88 ? 25.021 -4.389 -7.459 1.00 72.38 88 LEU A N 1
ATOM 715 C CA . LEU A 1 88 ? 26.364 -3.963 -7.839 1.00 72.38 88 LEU A CA 1
ATOM 716 C C . LEU A 1 88 ? 26.863 -2.845 -6.923 1.00 72.38 88 LEU A C 1
ATOM 718 O O . LEU A 1 88 ? 26.138 -1.893 -6.632 1.00 72.38 88 LEU A O 1
ATOM 722 N N . GLU A 1 89 ? 28.143 -2.928 -6.564 1.00 73.62 89 GLU A N 1
ATOM 723 C CA . GLU A 1 89 ? 28.858 -1.882 -5.837 1.00 73.62 89 GLU A CA 1
ATOM 724 C C . GLU A 1 89 ? 28.641 -0.492 -6.446 1.00 73.62 89 GLU A C 1
ATOM 726 O O . GLU A 1 89 ? 28.843 -0.259 -7.644 1.00 73.62 89 GLU A O 1
ATOM 731 N N . THR A 1 90 ? 28.269 0.461 -5.591 1.00 72.19 90 THR A N 1
ATOM 732 C CA . THR A 1 90 ? 27.882 1.819 -6.008 1.00 72.19 90 THR A CA 1
ATOM 733 C C . THR A 1 90 ? 29.010 2.568 -6.722 1.00 72.19 90 THR A C 1
ATOM 735 O O . THR A 1 90 ? 28.746 3.400 -7.591 1.00 72.19 90 THR A O 1
ATOM 738 N N . SER A 1 91 ? 30.270 2.262 -6.400 1.00 67.50 91 SER A N 1
ATOM 739 C CA . SER A 1 91 ? 31.466 2.813 -7.048 1.00 67.50 91 SER A CA 1
ATOM 740 C C . SER A 1 91 ? 31.591 2.355 -8.504 1.00 67.50 91 SER A C 1
ATOM 742 O O . SER A 1 91 ? 31.760 3.183 -9.402 1.00 67.50 91 SER A O 1
ATOM 744 N N . LYS A 1 92 ? 31.415 1.051 -8.751 1.00 75.12 92 LYS A N 1
ATOM 745 C CA . LYS A 1 92 ? 31.435 0.441 -10.089 1.00 75.12 92 LYS A CA 1
ATOM 746 C C . LYS A 1 92 ? 30.259 0.932 -10.934 1.00 75.12 92 LYS A C 1
ATOM 748 O O . LYS A 1 92 ? 30.440 1.279 -12.098 1.00 75.12 92 LYS A O 1
ATOM 753 N N . LEU A 1 93 ? 29.081 1.061 -10.323 1.00 73.50 93 LEU A N 1
ATOM 754 C CA . LEU A 1 93 ? 27.883 1.588 -10.976 1.00 73.50 93 LEU 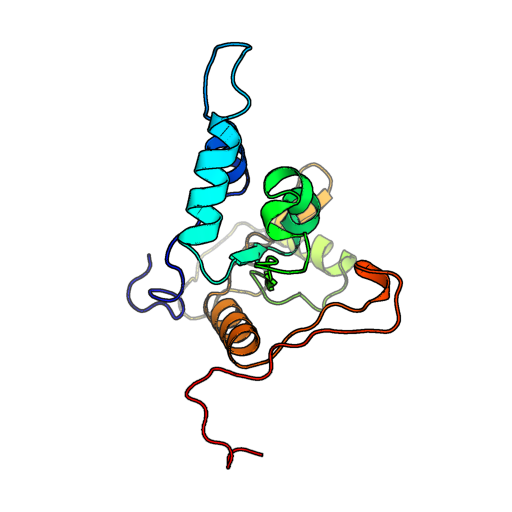A CA 1
ATOM 755 C C . LEU A 1 93 ? 28.068 3.049 -11.425 1.00 73.50 93 LEU A C 1
ATOM 757 O O . LEU A 1 93 ? 27.746 3.404 -12.557 1.00 73.50 93 LEU A O 1
ATOM 761 N N . LYS A 1 94 ? 28.641 3.903 -10.563 1.00 73.56 94 LYS A N 1
ATOM 762 C CA . LYS A 1 94 ? 28.938 5.306 -10.902 1.00 73.56 94 LYS A CA 1
ATOM 763 C C . LYS A 1 94 ? 29.948 5.422 -12.041 1.00 73.56 94 LYS A C 1
ATOM 765 O O . LYS A 1 94 ? 29.778 6.288 -12.896 1.00 73.56 94 LYS A O 1
ATOM 770 N N . ALA A 1 95 ? 30.974 4.571 -12.061 1.00 74.81 95 ALA A N 1
ATOM 771 C CA . ALA A 1 95 ? 31.957 4.541 -13.142 1.00 74.81 95 ALA A CA 1
ATOM 772 C C . ALA A 1 95 ? 31.307 4.167 -14.487 1.00 74.81 95 ALA A C 1
ATOM 774 O O . ALA A 1 95 ? 31.514 4.861 -15.481 1.00 74.81 95 ALA A O 1
ATOM 775 N N . GLN A 1 96 ? 30.446 3.143 -14.498 1.00 73.62 96 GLN A N 1
ATOM 776 C CA . GLN A 1 96 ? 29.726 2.705 -15.699 1.00 73.62 96 GLN A CA 1
ATOM 777 C C . GLN A 1 96 ? 28.738 3.759 -16.215 1.00 73.62 96 GLN A C 1
ATOM 779 O O . GLN A 1 96 ? 28.665 3.987 -17.418 1.00 73.62 96 GLN A O 1
ATOM 784 N N . LEU A 1 97 ? 28.019 4.452 -15.326 1.00 72.25 97 LEU A N 1
ATOM 785 C CA . LEU A 1 97 ? 27.091 5.524 -15.710 1.00 72.25 97 LEU A CA 1
ATOM 786 C C . LEU A 1 97 ? 27.813 6.752 -16.285 1.00 72.25 97 LEU A C 1
ATOM 788 O O . LEU A 1 97 ? 27.348 7.329 -17.266 1.00 72.25 97 LEU A O 1
ATOM 792 N N . LYS A 1 98 ? 28.967 7.134 -15.718 1.00 72.25 98 LYS A N 1
ATOM 793 C CA . LYS A 1 98 ? 29.806 8.210 -16.274 1.00 72.25 98 LYS A CA 1
ATOM 794 C C . LYS A 1 98 ? 30.366 7.836 -17.649 1.00 72.25 98 LYS A C 1
ATOM 796 O O . LYS A 1 98 ? 30.345 8.668 -18.548 1.00 72.25 98 LYS A O 1
ATOM 801 N N . ALA A 1 99 ? 30.801 6.587 -17.828 1.00 68.62 99 ALA A N 1
ATOM 802 C CA . ALA A 1 99 ? 31.274 6.087 -19.118 1.00 68.62 99 ALA A CA 1
ATOM 803 C C . ALA A 1 99 ? 30.154 6.051 -20.180 1.00 68.62 99 ALA A C 1
ATOM 805 O O . ALA A 1 99 ? 30.380 6.467 -21.314 1.00 68.62 99 ALA A O 1
ATOM 806 N N . LYS A 1 100 ? 28.929 5.639 -19.807 1.00 66.44 100 LYS A N 1
ATOM 807 C CA . LYS A 1 100 ? 27.750 5.646 -20.698 1.00 66.44 100 LYS A CA 1
ATOM 808 C C . LYS A 1 100 ? 27.356 7.065 -21.136 1.00 66.44 100 LYS A C 1
ATOM 810 O O . LYS A 1 100 ? 26.980 7.248 -22.283 1.00 66.44 100 LYS A O 1
ATOM 815 N N . SER A 1 101 ? 27.483 8.069 -20.260 1.00 59.97 101 SER A N 1
ATOM 816 C CA . SER A 1 101 ? 27.171 9.472 -20.592 1.00 59.97 101 SER A CA 1
ATOM 817 C C . SER A 1 101 ? 28.102 10.088 -21.647 1.00 59.97 101 SER A C 1
ATOM 819 O O . SER A 1 101 ? 27.716 11.075 -22.269 1.00 59.97 101 SER A O 1
ATOM 821 N N . ASN A 1 102 ? 29.309 9.541 -21.835 1.00 58.28 102 ASN A N 1
ATOM 822 C CA . ASN A 1 102 ? 30.303 10.070 -22.777 1.00 58.28 102 ASN A CA 1
ATOM 823 C C . ASN A 1 102 ? 30.228 9.418 -24.170 1.00 58.28 102 ASN A C 1
ATOM 825 O O . ASN A 1 102 ? 30.691 10.012 -25.137 1.00 58.28 102 ASN A O 1
ATOM 829 N N . ASN A 1 103 ? 29.617 8.235 -24.290 1.00 56.25 103 ASN A N 1
ATOM 830 C CA . ASN A 1 103 ? 29.484 7.499 -25.550 1.00 56.25 103 ASN A CA 1
ATOM 831 C C . ASN A 1 103 ? 28.047 7.576 -26.077 1.00 56.25 103 ASN A C 1
ATOM 833 O O . ASN A 1 103 ? 27.305 6.596 -26.055 1.00 56.25 103 ASN A O 1
ATOM 837 N N . ASN A 1 104 ? 27.656 8.745 -26.580 1.00 52.84 104 ASN A N 1
ATOM 838 C CA . ASN A 1 104 ? 26.439 8.876 -27.376 1.00 52.84 104 ASN A CA 1
ATOM 839 C C . ASN A 1 104 ? 26.787 8.674 -28.853 1.00 52.84 104 ASN A C 1
ATOM 841 O O . ASN A 1 104 ? 26.935 9.650 -29.579 1.00 52.84 104 ASN A O 1
ATOM 845 N N . ASN A 1 105 ? 26.927 7.423 -29.302 1.00 44.34 105 ASN A N 1
ATOM 846 C CA . ASN A 1 105 ? 26.811 7.122 -30.726 1.00 44.34 105 ASN A CA 1
ATOM 847 C C . ASN A 1 105 ? 26.201 5.740 -31.009 1.00 44.34 105 ASN A C 1
ATOM 849 O O . ASN A 1 105 ? 26.623 4.722 -30.468 1.00 44.34 105 ASN A O 1
ATOM 853 N N . THR A 1 106 ? 25.224 5.792 -31.922 1.00 40.31 106 THR A N 1
ATOM 854 C CA . THR A 1 106 ? 24.633 4.746 -32.779 1.00 40.31 106 THR A CA 1
ATOM 855 C C . THR A 1 106 ? 23.818 3.601 -32.155 1.00 40.31 106 THR A C 1
ATOM 857 O O . THR A 1 106 ? 24.341 2.604 -31.678 1.00 40.31 106 THR A O 1
ATOM 860 N N . ASN A 1 107 ? 22.491 3.768 -32.258 1.00 47.75 107 ASN A N 1
ATOM 861 C CA . ASN A 1 107 ? 21.526 2.906 -32.963 1.00 47.75 107 ASN A CA 1
ATOM 862 C C . ASN A 1 107 ? 21.739 1.382 -32.931 1.00 47.75 107 ASN A C 1
ATOM 864 O O . ASN A 1 107 ? 22.560 0.865 -33.677 1.00 47.75 107 ASN A O 1
ATOM 868 N N . ASN A 1 108 ? 20.894 0.693 -32.155 1.00 39.78 108 ASN A N 1
ATOM 869 C CA . ASN A 1 108 ? 20.106 -0.494 -32.538 1.00 39.78 108 ASN A CA 1
ATOM 870 C C . ASN A 1 108 ? 19.192 -0.838 -31.345 1.00 39.78 108 ASN A C 1
ATOM 872 O O . ASN A 1 108 ? 19.666 -1.298 -30.310 1.00 39.78 108 ASN A O 1
ATOM 876 N N . LYS A 1 109 ? 17.895 -0.505 -31.441 1.00 41.75 109 LYS A N 1
ATOM 877 C CA . LYS A 1 109 ? 16.917 -0.556 -30.329 1.00 41.75 109 LYS A CA 1
ATOM 878 C C . LYS A 1 109 ? 15.931 -1.721 -30.407 1.00 41.75 109 LYS A C 1
ATOM 880 O O . LYS A 1 109 ? 14.987 -1.762 -29.625 1.00 41.75 109 LYS A O 1
ATOM 885 N N . ASP A 1 110 ? 16.175 -2.683 -31.281 1.00 42.62 110 ASP A N 1
ATOM 886 C CA . ASP A 1 110 ? 15.272 -3.807 -31.457 1.00 42.62 110 ASP A CA 1
ATOM 887 C C . ASP A 1 110 ? 15.956 -5.063 -30.908 1.00 42.62 110 ASP A C 1
ATOM 889 O O . ASP A 1 110 ? 16.984 -5.489 -31.422 1.00 42.62 110 ASP A O 1
ATOM 893 N N . GLN A 1 111 ? 15.365 -5.646 -29.858 1.00 44.41 111 GLN A N 1
ATOM 894 C CA . GLN A 1 111 ? 15.670 -6.963 -29.256 1.00 44.41 111 GLN A CA 1
ATOM 895 C C . GLN A 1 111 ? 16.543 -7.055 -27.990 1.00 44.41 111 GLN A C 1
ATOM 897 O O . GLN A 1 111 ? 17.011 -8.141 -27.655 1.00 44.41 111 GLN A O 1
ATOM 902 N N . GLN A 1 112 ? 16.672 -6.002 -27.182 1.00 44.38 112 GLN A N 1
ATOM 903 C CA . GLN A 1 112 ? 17.113 -6.166 -25.789 1.00 44.38 112 GLN A CA 1
ATOM 904 C C . GLN A 1 112 ? 16.078 -5.561 -24.847 1.00 44.38 112 GLN A C 1
ATOM 906 O O . GLN A 1 112 ? 15.714 -4.394 -24.974 1.00 44.38 112 GLN A O 1
ATOM 911 N N . GLY A 1 113 ? 15.576 -6.378 -23.911 1.00 46.22 113 GLY A N 1
ATOM 912 C CA . GLY A 1 113 ? 14.773 -5.886 -22.791 1.00 46.22 113 GLY A CA 1
ATOM 913 C C . GLY A 1 113 ? 15.489 -4.727 -22.083 1.00 46.22 113 GLY A C 1
ATOM 914 O O . GLY A 1 113 ? 16.709 -4.606 -22.219 1.00 46.22 113 GLY A O 1
ATOM 915 N N . PRO A 1 114 ? 14.759 -3.867 -21.350 1.00 52.03 114 PRO A N 1
ATOM 916 C CA . PRO A 1 114 ? 15.312 -2.633 -20.794 1.00 52.03 114 PRO A CA 1
ATOM 917 C C . PRO A 1 114 ? 16.621 -2.935 -20.063 1.00 52.03 114 PRO A C 1
ATOM 919 O O . PRO A 1 114 ? 16.645 -3.776 -19.157 1.00 52.03 114 PRO A O 1
ATOM 922 N N . SER A 1 115 ? 17.726 -2.314 -20.494 1.00 60.75 115 SER A N 1
ATOM 923 C CA . SER A 1 115 ? 19.019 -2.619 -19.893 1.00 60.75 115 SER A CA 1
ATOM 924 C C . SER A 1 115 ? 18.968 -2.201 -18.422 1.00 60.75 115 SER A C 1
ATOM 926 O O . SER A 1 115 ? 18.343 -1.203 -18.072 1.00 60.75 115 SER A O 1
ATOM 928 N N . ILE A 1 116 ? 19.609 -2.963 -17.529 1.00 60.62 116 ILE A N 1
ATOM 929 C CA . ILE A 1 116 ? 19.536 -2.773 -16.060 1.00 60.62 116 ILE A CA 1
ATOM 930 C C . ILE A 1 116 ? 19.882 -1.326 -15.636 1.00 60.62 116 ILE A C 1
ATOM 932 O O . ILE A 1 116 ? 19.463 -0.861 -14.573 1.00 60.62 116 ILE A O 1
ATOM 936 N N . LEU A 1 117 ? 20.638 -0.627 -16.487 1.00 60.59 117 LEU A N 1
ATOM 937 C CA . LEU A 1 117 ? 21.142 0.734 -16.325 1.00 60.59 117 LEU A CA 1
ATOM 938 C C . LEU A 1 117 ? 20.211 1.820 -16.894 1.00 60.59 117 LEU A C 1
ATOM 940 O O . LEU A 1 117 ? 20.415 2.994 -16.586 1.00 60.59 117 LEU A O 1
ATOM 944 N N . ASP A 1 118 ? 19.226 1.473 -17.723 1.00 61.06 118 ASP A N 1
ATOM 945 C CA . ASP A 1 118 ? 18.327 2.455 -18.331 1.00 61.06 118 ASP A CA 1
ATOM 946 C C . ASP A 1 118 ? 17.380 3.003 -17.260 1.00 61.06 118 ASP A C 1
ATOM 948 O O . ASP A 1 118 ? 16.619 2.263 -16.643 1.00 61.06 118 ASP A O 1
ATOM 952 N N . GLY A 1 119 ? 17.476 4.308 -16.991 1.00 67.38 119 GLY A N 1
ATOM 953 C CA . GLY A 1 119 ? 16.734 4.996 -15.925 1.00 67.38 119 GLY A CA 1
ATOM 954 C C . GLY A 1 119 ? 17.554 5.329 -14.673 1.00 67.38 119 GLY A C 1
ATOM 955 O O . GLY A 1 119 ? 17.050 6.025 -13.790 1.00 67.38 119 GLY A O 1
ATOM 956 N N . LEU A 1 120 ? 18.823 4.908 -14.598 1.00 75.19 120 LEU A N 1
ATOM 957 C CA . LEU A 1 120 ? 19.754 5.422 -13.593 1.00 75.19 120 LEU A CA 1
ATOM 958 C C . LEU A 1 120 ? 20.452 6.680 -14.096 1.00 75.19 120 LEU A C 1
ATOM 960 O O . LEU A 1 120 ? 21.078 6.686 -15.152 1.00 75.19 120 LEU A O 1
ATOM 964 N N . THR A 1 121 ? 20.401 7.742 -13.299 1.00 75.94 121 THR A N 1
ATOM 965 C CA . THR A 1 121 ? 21.094 9.000 -13.595 1.00 75.94 121 THR A CA 1
ATOM 966 C C . THR A 1 121 ? 21.941 9.440 -12.410 1.00 75.94 121 THR A C 1
ATOM 968 O O . THR A 1 121 ? 21.693 9.062 -11.265 1.00 75.94 121 THR A O 1
ATOM 971 N N . ILE A 1 122 ? 22.975 10.239 -12.667 1.00 77.50 122 ILE A N 1
ATOM 972 C CA . ILE A 1 122 ? 23.768 10.874 -11.612 1.00 77.50 122 ILE A CA 1
ATOM 973 C C . ILE A 1 122 ? 23.329 12.334 -11.517 1.00 77.50 122 ILE A C 1
ATOM 975 O O . ILE A 1 122 ? 23.264 13.048 -12.515 1.00 77.50 122 ILE A O 1
ATOM 979 N N . SER A 1 123 ? 22.993 12.781 -10.310 1.00 76.44 123 SER A N 1
ATOM 980 C CA . SER A 1 123 ? 22.671 14.180 -10.053 1.00 76.44 123 SER A CA 1
ATOM 981 C C . SER A 1 123 ? 23.915 15.066 -10.161 1.00 76.44 123 SER A C 1
ATOM 983 O O . SER A 1 123 ? 25.041 14.599 -10.007 1.00 76.44 123 SER A O 1
ATOM 985 N N . LYS A 1 124 ? 23.712 16.382 -10.303 1.00 76.00 124 LYS A N 1
ATOM 986 C CA . LYS A 1 124 ? 24.795 17.382 -10.220 1.00 76.00 124 LYS A CA 1
ATOM 987 C C . LYS A 1 124 ? 25.614 17.278 -8.918 1.00 76.00 124 LYS A C 1
ATOM 989 O O . LYS A 1 124 ? 26.777 17.649 -8.895 1.00 76.00 124 LYS A O 1
ATOM 994 N N . GLU A 1 125 ? 25.025 16.716 -7.859 1.00 77.38 125 GLU A N 1
ATOM 995 C CA . GLU A 1 125 ? 25.653 16.462 -6.552 1.00 77.38 125 GLU A CA 1
ATOM 996 C C . GLU A 1 125 ? 26.318 15.072 -6.442 1.00 77.38 125 GLU A C 1
ATOM 998 O O . GLU A 1 125 ? 26.565 14.589 -5.338 1.00 77.38 125 GLU A O 1
ATOM 1003 N N . ASN A 1 126 ? 26.562 14.368 -7.553 1.00 77.81 126 ASN A N 1
ATOM 1004 C CA . ASN A 1 126 ? 27.145 13.017 -7.584 1.00 77.81 126 ASN A CA 1
ATOM 1005 C C . ASN A 1 126 ? 26.331 11.923 -6.850 1.00 77.81 126 ASN A C 1
ATOM 1007 O O . ASN A 1 126 ? 26.870 10.866 -6.485 1.00 77.81 126 ASN A O 1
ATOM 1011 N N . LYS A 1 127 ? 25.022 12.137 -6.655 1.00 79.06 127 LYS A N 1
ATOM 1012 C CA . LYS A 1 127 ? 24.098 11.146 -6.073 1.00 79.06 127 LYS A CA 1
ATOM 1013 C C . LYS A 1 127 ? 23.408 10.359 -7.183 1.00 79.06 127 LYS A C 1
ATOM 1015 O O . LYS A 1 127 ? 22.958 10.946 -8.163 1.00 79.06 127 LYS A O 1
ATOM 1020 N N . ILE A 1 128 ? 23.308 9.041 -7.020 1.00 78.88 128 ILE A N 1
ATOM 1021 C CA . ILE A 1 128 ? 22.566 8.186 -7.955 1.00 78.88 128 ILE A CA 1
ATOM 1022 C C . ILE A 1 128 ? 21.074 8.460 -7.756 1.00 78.88 128 ILE A C 1
ATOM 1024 O O . ILE A 1 128 ? 20.576 8.415 -6.630 1.00 78.88 128 ILE A O 1
ATOM 1028 N N . LYS A 1 129 ? 20.375 8.754 -8.845 1.00 79.19 129 LYS A N 1
ATOM 1029 C CA . LYS A 1 129 ? 18.921 8.801 -8.914 1.00 79.19 129 LYS A CA 1
ATOM 1030 C C . LYS A 1 129 ? 18.449 7.596 -9.705 1.00 79.19 129 LYS A C 1
ATOM 1032 O O . LYS A 1 129 ? 18.890 7.380 -10.832 1.00 79.19 129 LYS A O 1
ATOM 1037 N N . ASP A 1 130 ? 17.569 6.828 -9.085 1.00 81.94 130 ASP A N 1
ATOM 1038 C CA . ASP A 1 130 ? 16.894 5.712 -9.726 1.00 81.94 130 ASP A CA 1
ATOM 1039 C C . ASP A 1 130 ? 15.473 6.153 -10.091 1.00 81.94 130 ASP A C 1
ATOM 1041 O O . ASP A 1 130 ? 14.630 6.356 -9.210 1.00 81.94 130 ASP A O 1
ATOM 1045 N N . GLU A 1 131 ? 15.242 6.374 -11.384 1.00 84.00 131 GLU A N 1
ATOM 1046 C CA . GLU A 1 131 ? 13.929 6.719 -11.942 1.00 84.00 131 GLU A CA 1
ATOM 1047 C C . GLU A 1 131 ? 13.250 5.496 -12.577 1.00 84.00 131 GLU A C 1
ATOM 1049 O O . GLU A 1 131 ? 12.225 5.621 -13.247 1.00 84.00 131 GLU A O 1
ATOM 1054 N N . ARG A 1 132 ? 13.809 4.294 -12.380 1.00 86.88 132 ARG A N 1
ATOM 1055 C CA . ARG A 1 132 ? 13.224 3.062 -12.905 1.00 86.88 132 ARG A CA 1
ATOM 1056 C C . ARG A 1 132 ? 11.923 2.730 -12.181 1.00 86.88 132 ARG A C 1
ATOM 1058 O O . ARG A 1 132 ? 11.781 2.918 -10.972 1.00 86.88 132 ARG A O 1
ATOM 1065 N N . CYS A 1 133 ? 10.996 2.163 -12.942 1.00 87.19 133 CYS A N 1
ATOM 1066 C CA . CYS A 1 133 ? 9.730 1.635 -12.459 1.00 87.19 133 CYS A CA 1
ATOM 1067 C C . CYS A 1 133 ? 9.466 0.303 -13.172 1.00 87.19 133 CYS A C 1
ATOM 1069 O O . CYS A 1 133 ? 9.381 0.277 -14.397 1.00 87.19 133 CYS A O 1
ATOM 1071 N N . ASP A 1 134 ? 9.382 -0.793 -12.417 1.00 89.50 134 ASP A N 1
ATOM 1072 C CA . ASP A 1 134 ? 9.075 -2.141 -12.905 1.00 89.50 134 ASP A CA 1
ATOM 1073 C C . ASP A 1 134 ? 7.660 -2.542 -12.439 1.00 89.50 134 ASP A C 1
ATOM 1075 O O . ASP A 1 134 ? 7.478 -2.965 -11.289 1.00 89.50 134 ASP A O 1
ATOM 1079 N N . PRO A 1 135 ? 6.644 -2.449 -13.321 1.00 90.19 135 PRO A N 1
ATOM 1080 C CA . PRO A 1 135 ? 5.263 -2.791 -12.986 1.00 90.19 135 PRO A CA 1
ATOM 1081 C C . PRO A 1 135 ? 5.094 -4.240 -12.521 1.00 90.19 135 PRO A C 1
ATOM 1083 O O . PRO A 1 135 ? 4.306 -4.518 -11.618 1.00 90.19 135 PRO A O 1
ATOM 1086 N N . LYS A 1 136 ? 5.853 -5.181 -13.099 1.00 91.25 136 LYS A N 1
ATOM 1087 C CA . LYS A 1 136 ? 5.760 -6.603 -12.742 1.00 91.25 136 LYS A CA 1
ATOM 1088 C C . LYS A 1 136 ? 6.262 -6.832 -11.319 1.00 91.25 136 LYS A C 1
ATOM 1090 O O . LYS A 1 136 ? 5.655 -7.587 -10.560 1.00 91.25 136 LYS A O 1
ATOM 1095 N N . TYR A 1 137 ? 7.345 -6.155 -10.944 1.00 92.12 137 TYR A N 1
ATOM 1096 C CA . TYR A 1 137 ? 7.885 -6.208 -9.588 1.00 92.12 137 TYR A CA 1
ATOM 1097 C C . TYR A 1 137 ? 6.967 -5.539 -8.559 1.00 92.12 137 TYR A C 1
ATOM 1099 O O . TYR A 1 137 ? 6.798 -6.062 -7.457 1.00 92.12 137 TYR A O 1
ATOM 1107 N N . ILE A 1 138 ? 6.341 -4.415 -8.911 1.00 93.44 138 ILE A N 1
ATOM 1108 C CA . ILE A 1 138 ? 5.365 -3.736 -8.048 1.00 93.44 138 ILE A CA 1
ATOM 1109 C C . ILE A 1 138 ? 4.142 -4.628 -7.809 1.00 93.44 138 ILE A C 1
ATOM 1111 O O . ILE A 1 138 ? 3.744 -4.818 -6.660 1.00 93.44 138 ILE A O 1
ATOM 1115 N N . ASN A 1 139 ? 3.588 -5.235 -8.865 1.00 93.75 139 ASN A N 1
ATOM 1116 C CA . ASN A 1 139 ? 2.455 -6.152 -8.737 1.00 93.75 139 ASN A CA 1
ATOM 1117 C C . ASN A 1 139 ? 2.795 -7.339 -7.817 1.00 93.75 139 ASN A C 1
ATOM 1119 O O . ASN A 1 139 ? 2.032 -7.672 -6.912 1.00 93.75 139 ASN A O 1
ATOM 1123 N N . LEU A 1 140 ? 3.986 -7.929 -7.966 1.00 94.38 140 LEU A N 1
ATOM 1124 C CA . LEU A 1 140 ? 4.422 -9.030 -7.105 1.00 94.38 140 LEU A CA 1
ATOM 1125 C C . LEU A 1 140 ? 4.519 -8.621 -5.624 1.00 94.38 140 LEU A C 1
ATOM 1127 O O . LEU A 1 140 ? 4.088 -9.376 -4.750 1.00 94.38 140 LEU A O 1
ATOM 1131 N N . GLN A 1 141 ? 5.048 -7.427 -5.338 1.00 95.00 141 GLN A N 1
ATOM 1132 C CA . GLN A 1 141 ? 5.108 -6.892 -3.974 1.00 95.00 141 GLN A CA 1
ATOM 1133 C C . GLN A 1 141 ? 3.710 -6.668 -3.396 1.00 95.00 141 GLN A C 1
ATOM 1135 O O . GLN A 1 141 ? 3.445 -7.089 -2.273 1.00 95.00 141 GLN A O 1
ATOM 1140 N N . ILE A 1 142 ? 2.797 -6.068 -4.161 1.00 94.62 142 ILE A N 1
ATOM 1141 C CA . ILE A 1 142 ? 1.425 -5.818 -3.700 1.00 94.62 142 ILE A CA 1
ATOM 1142 C C . ILE A 1 142 ? 0.684 -7.132 -3.467 1.00 94.62 142 ILE A C 1
ATOM 1144 O O . ILE A 1 142 ? 0.045 -7.293 -2.431 1.00 94.62 142 ILE A O 1
ATOM 1148 N N . LYS A 1 143 ? 0.842 -8.114 -4.359 1.00 94.81 143 LYS A N 1
ATOM 1149 C CA . LYS A 1 143 ? 0.289 -9.458 -4.170 1.00 94.81 143 LYS A CA 1
ATOM 1150 C C . LYS A 1 143 ? 0.791 -10.100 -2.874 1.00 94.81 143 LYS A C 1
ATOM 1152 O O . LYS A 1 143 ? 0.006 -10.724 -2.170 1.00 94.81 143 LYS A O 1
ATOM 1157 N N . SER A 1 144 ? 2.070 -9.921 -2.538 1.00 95.38 144 SER A N 1
ATOM 1158 C CA . SER A 1 144 ? 2.640 -10.388 -1.267 1.00 95.38 144 SER A CA 1
ATOM 1159 C C . SER A 1 144 ? 2.037 -9.659 -0.059 1.00 95.38 144 SER A C 1
ATOM 1161 O O . SER A 1 144 ? 1.637 -10.304 0.906 1.00 95.38 144 SER A O 1
ATOM 1163 N N . ILE A 1 145 ? 1.906 -8.329 -0.131 1.00 93.94 145 ILE A N 1
ATOM 1164 C CA . ILE A 1 145 ? 1.327 -7.500 0.941 1.00 93.94 145 ILE A CA 1
ATOM 1165 C C . ILE A 1 145 ? -0.132 -7.879 1.217 1.00 93.94 145 ILE A C 1
ATOM 1167 O O . ILE A 1 145 ? -0.522 -7.978 2.373 1.00 93.94 145 ILE A O 1
ATOM 1171 N N . VAL A 1 146 ? -0.934 -8.082 0.170 1.00 92.25 146 VAL A N 1
ATOM 1172 C CA . VAL A 1 146 ? -2.371 -8.374 0.300 1.00 92.25 146 VAL A CA 1
ATOM 1173 C C . VAL A 1 146 ? -2.625 -9.830 0.699 1.00 92.25 146 VAL A C 1
ATOM 1175 O O . VAL A 1 146 ? -3.591 -10.103 1.407 1.00 92.25 146 VAL A O 1
ATOM 1178 N N . LYS A 1 147 ? -1.776 -10.770 0.259 1.00 92.25 147 LYS A N 1
ATOM 1179 C CA . LYS A 1 147 ? -1.909 -12.196 0.598 1.00 92.25 147 LYS A CA 1
ATOM 1180 C C . LYS A 1 147 ? -1.513 -12.491 2.047 1.00 92.25 147 LYS A C 1
ATOM 1182 O O . LYS A 1 147 ? -2.110 -13.362 2.671 1.00 92.25 147 LYS A O 1
ATOM 1187 N N . ASN A 1 148 ? -0.490 -11.811 2.555 1.00 92.19 148 ASN A N 1
ATOM 1188 C CA . ASN A 1 148 ? 0.056 -12.070 3.881 1.00 92.19 148 ASN A CA 1
ATOM 1189 C C . ASN A 1 148 ? -0.590 -11.174 4.946 1.00 92.19 148 ASN A C 1
ATOM 1191 O O . ASN A 1 148 ? -1.176 -10.133 4.652 1.00 92.19 148 ASN A O 1
ATOM 1195 N N . THR A 1 149 ? -0.434 -11.558 6.211 1.00 90.56 149 THR A N 1
ATOM 1196 C CA . THR A 1 149 ? -0.703 -10.655 7.334 1.00 90.56 149 THR A CA 1
ATOM 1197 C C . THR A 1 149 ? 0.529 -9.804 7.649 1.00 90.56 149 THR A C 1
ATOM 1199 O O . THR A 1 149 ? 1.646 -10.109 7.230 1.00 90.56 149 THR A O 1
ATOM 1202 N N . ASN A 1 150 ? 0.334 -8.717 8.385 1.00 88.88 150 ASN A N 1
ATOM 1203 C CA . ASN A 1 150 ? 1.401 -7.838 8.837 1.00 88.88 150 ASN A CA 1
ATOM 1204 C C . ASN A 1 150 ? 1.189 -7.476 10.302 1.00 88.88 150 ASN A C 1
ATOM 1206 O O . ASN A 1 150 ? 0.063 -7.394 10.787 1.00 88.88 150 ASN A O 1
ATOM 1210 N N . TYR A 1 151 ? 2.293 -7.219 10.986 1.00 87.69 151 TYR A N 1
ATOM 1211 C CA . TYR A 1 151 ? 2.291 -6.673 12.328 1.00 87.69 151 TYR A CA 1
ATOM 1212 C C . TYR A 1 151 ? 3.374 -5.612 12.423 1.00 87.69 151 TYR A C 1
ATOM 1214 O O . TYR A 1 151 ? 4.317 -5.576 11.629 1.00 87.69 151 TYR A O 1
ATOM 1222 N N . LEU A 1 152 ? 3.236 -4.753 13.421 1.00 83.56 152 LEU A N 1
ATOM 1223 C CA . LEU A 1 152 ? 4.289 -3.831 13.797 1.00 83.56 152 LEU A CA 1
ATOM 1224 C C . LEU A 1 152 ? 4.765 -4.221 15.188 1.00 83.56 152 LEU A C 1
ATOM 1226 O O . LEU A 1 152 ? 3.932 -4.469 16.064 1.00 83.56 152 LEU A O 1
ATOM 1230 N N . PRO A 1 153 ? 6.083 -4.316 15.389 1.00 82.38 153 PRO A N 1
ATOM 1231 C CA . PRO A 1 153 ? 6.616 -4.770 16.655 1.00 82.38 153 PRO A CA 1
ATOM 1232 C C . PRO A 1 153 ? 6.318 -3.735 17.751 1.00 82.38 153 PRO A C 1
ATOM 1234 O O . PRO A 1 153 ? 6.294 -2.523 17.507 1.00 82.38 153 PRO A O 1
ATOM 1237 N N . SER A 1 154 ? 6.052 -4.223 18.964 1.00 70.06 154 SER A N 1
ATOM 1238 C CA . SER A 1 154 ? 5.622 -3.405 20.108 1.00 70.06 154 SER A CA 1
ATOM 1239 C C . SER A 1 154 ? 6.632 -2.306 20.445 1.00 70.06 154 SER A C 1
ATOM 1241 O O . SER A 1 154 ? 6.249 -1.164 20.698 1.00 70.06 154 SER A O 1
ATOM 1243 N N . ASN A 1 155 ? 7.926 -2.597 20.303 1.00 68.00 155 ASN A N 1
ATOM 1244 C CA . ASN A 1 155 ? 9.015 -1.639 20.498 1.00 68.00 155 ASN A CA 1
ATOM 1245 C C . ASN A 1 155 ? 8.925 -0.368 19.624 1.00 68.00 155 ASN A C 1
ATOM 1247 O O . ASN A 1 155 ? 9.541 0.636 19.978 1.00 68.00 155 ASN A O 1
ATOM 1251 N N . VAL A 1 156 ? 8.171 -0.381 18.517 1.00 67.12 156 VAL A N 1
ATOM 1252 C CA . VAL A 1 156 ? 8.021 0.770 17.611 1.00 67.12 156 VAL A CA 1
ATOM 1253 C C . VAL A 1 156 ? 6.806 1.643 17.956 1.00 67.12 156 VAL A C 1
ATOM 1255 O O . VAL A 1 156 ? 6.813 2.829 17.637 1.00 67.12 156 VAL A O 1
ATOM 1258 N N . ILE A 1 157 ? 5.757 1.100 18.589 1.00 63.62 157 ILE A N 1
ATOM 1259 C CA . ILE A 1 157 ? 4.434 1.763 18.632 1.00 63.62 157 ILE A CA 1
ATOM 1260 C C . ILE A 1 157 ? 3.891 1.927 20.041 1.00 63.62 157 ILE A C 1
ATOM 1262 O O . ILE A 1 157 ? 3.485 3.024 20.409 1.00 63.62 157 ILE A O 1
ATOM 1266 N N . ASN A 1 158 ? 3.880 0.853 20.826 1.00 61.88 158 ASN A N 1
ATOM 1267 C CA . ASN A 1 158 ? 3.398 0.856 22.199 1.00 61.88 158 ASN A CA 1
ATOM 1268 C C . ASN A 1 158 ? 4.378 0.018 23.013 1.00 61.88 158 ASN A C 1
ATOM 1270 O O . ASN A 1 158 ? 4.446 -1.193 22.818 1.00 61.88 158 ASN A O 1
ATOM 1274 N N . LYS A 1 159 ? 5.128 0.658 23.915 1.00 67.62 159 LYS A N 1
ATOM 1275 C CA . LYS A 1 159 ? 6.019 -0.020 24.866 1.00 67.62 159 LYS A CA 1
ATOM 1276 C C . LYS A 1 159 ? 5.191 -0.865 25.846 1.00 67.62 159 LYS A C 1
ATOM 1278 O O . LYS A 1 159 ? 4.896 -0.415 26.946 1.00 67.62 159 LYS A O 1
ATOM 1283 N N . GLY A 1 160 ? 4.765 -2.043 25.415 1.00 72.75 160 GLY A N 1
ATOM 1284 C CA . GLY A 1 160 ? 3.997 -2.996 26.204 1.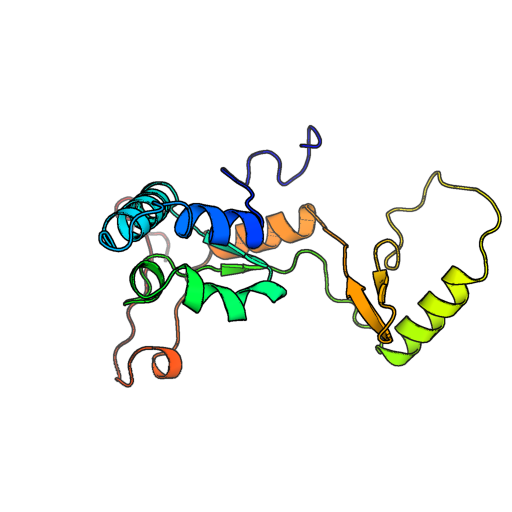00 72.75 160 GLY A CA 1
ATOM 1285 C C . GLY A 1 160 ? 4.075 -4.397 25.605 1.00 72.75 160 GLY A C 1
ATOM 1286 O O . GLY A 1 160 ? 4.586 -4.580 24.498 1.00 72.75 160 GLY A O 1
ATOM 1287 N N . ASP A 1 161 ? 3.539 -5.370 26.335 1.00 80.56 161 ASP A N 1
ATOM 1288 C CA . ASP A 1 161 ? 3.738 -6.799 26.051 1.00 80.56 161 ASP A CA 1
ATOM 1289 C C . ASP A 1 161 ? 2.675 -7.401 25.114 1.00 80.56 161 ASP A C 1
ATOM 1291 O O . ASP A 1 161 ? 2.754 -8.565 24.731 1.00 80.56 161 ASP A O 1
ATOM 1295 N N . CYS A 1 162 ? 1.680 -6.608 24.702 1.00 79.88 162 CYS A N 1
ATOM 1296 C CA . CYS A 1 162 ? 0.580 -7.057 23.848 1.00 79.88 162 CYS A CA 1
ATOM 1297 C C . CYS A 1 162 ? 0.784 -6.658 22.378 1.00 79.88 162 CYS A C 1
ATOM 1299 O O . CYS A 1 162 ? 1.111 -5.509 22.072 1.00 79.88 162 CYS A O 1
ATOM 1301 N N . ILE A 1 163 ? 0.479 -7.577 21.454 1.00 82.88 163 ILE A N 1
ATOM 1302 C CA . ILE A 1 163 ? 0.443 -7.332 20.003 1.00 82.88 163 ILE A CA 1
ATOM 1303 C C . ILE A 1 163 ? -0.944 -7.698 19.470 1.00 82.88 163 ILE A C 1
ATOM 1305 O O . ILE A 1 163 ? -1.504 -8.733 19.816 1.00 82.88 163 ILE A O 1
ATOM 1309 N N . SER A 1 164 ? -1.499 -6.841 18.611 1.00 81.19 164 SER A N 1
ATOM 1310 C CA . SER A 1 164 ? -2.745 -7.115 17.891 1.00 81.19 164 SER A CA 1
ATOM 1311 C C . SER A 1 164 ? -2.436 -7.421 16.428 1.00 81.19 164 SER A C 1
ATOM 1313 O O . SER A 1 164 ? -1.757 -6.634 15.765 1.00 81.19 164 SER A O 1
ATOM 1315 N N . LEU A 1 165 ? -2.936 -8.558 15.938 1.00 86.38 165 LEU A N 1
ATOM 1316 C CA . LEU A 1 165 ? -2.729 -9.041 14.575 1.00 86.38 165 LEU A CA 1
ATOM 1317 C C . LEU A 1 165 ? -4.068 -9.371 13.913 1.00 86.38 165 LEU A C 1
ATOM 1319 O O . LEU A 1 165 ? -4.916 -10.036 14.506 1.00 86.38 165 LEU A O 1
ATOM 1323 N N . LYS A 1 166 ? -4.249 -8.936 12.663 1.00 86.31 166 LYS A N 1
ATOM 1324 C CA . LYS A 1 166 ? -5.429 -9.280 11.862 1.00 86.31 166 LYS A CA 1
ATOM 1325 C C . LYS A 1 166 ? -5.155 -10.562 11.071 1.00 86.31 166 LYS A C 1
ATOM 1327 O O . LYS A 1 166 ? -4.339 -10.550 10.154 1.00 86.31 166 LYS A O 1
ATOM 1332 N N . ILE A 1 167 ? -5.835 -11.653 11.426 1.00 87.31 167 ILE A N 1
ATOM 1333 C CA . ILE A 1 167 ? -5.578 -13.004 10.878 1.00 87.31 167 ILE A CA 1
ATOM 1334 C C . ILE A 1 167 ? -6.674 -13.461 9.895 1.00 87.31 167 ILE A C 1
ATOM 1336 O O . ILE A 1 167 ? -6.608 -14.558 9.368 1.00 87.31 167 ILE A O 1
ATOM 1340 N N . GLY A 1 168 ? -7.655 -12.619 9.562 1.00 86.38 168 GLY A N 1
ATOM 1341 C CA . GLY A 1 168 ? -8.652 -12.993 8.561 1.00 86.38 168 GLY A CA 1
ATOM 1342 C C . GLY A 1 168 ? -9.808 -12.021 8.426 1.00 86.38 168 GLY A C 1
ATOM 1343 O O . GLY A 1 168 ? -9.757 -10.876 8.896 1.00 86.38 168 GLY A O 1
ATOM 1344 N N . TYR A 1 169 ? -10.853 -12.503 7.763 1.00 88.56 169 TYR A N 1
ATOM 1345 C CA . TYR A 1 169 ? -12.125 -11.816 7.588 1.00 88.56 169 TYR A CA 1
ATOM 1346 C C . TYR A 1 169 ? -13.253 -12.675 8.147 1.00 88.56 169 TYR A C 1
ATOM 1348 O O . TYR A 1 169 ? -13.115 -13.885 8.281 1.00 88.56 169 TYR A O 1
ATOM 1356 N N . ILE A 1 170 ? -14.388 -12.045 8.445 1.00 89.56 170 ILE A N 1
ATOM 1357 C CA . ILE A 1 170 ? -15.523 -12.720 9.087 1.00 89.56 170 ILE A CA 1
ATOM 1358 C C . ILE A 1 170 ? -16.093 -13.884 8.261 1.00 89.56 170 ILE A C 1
ATOM 1360 O O . ILE A 1 170 ? -16.687 -14.792 8.820 1.00 89.56 170 ILE A O 1
ATOM 1364 N N . ASN A 1 171 ? -15.885 -13.860 6.942 1.00 90.31 171 ASN A N 1
ATOM 1365 C CA . ASN A 1 171 ? -16.364 -14.875 6.007 1.00 90.31 171 ASN A CA 1
ATOM 1366 C C . ASN A 1 171 ? -15.282 -15.907 5.629 1.00 90.31 171 ASN A C 1
ATOM 1368 O O . ASN A 1 171 ? -15.308 -16.452 4.529 1.00 90.31 171 ASN A O 1
ATOM 1372 N N . TRP A 1 172 ? -14.263 -16.109 6.469 1.00 88.69 172 TRP A N 1
ATOM 1373 C CA . TRP A 1 172 ? -13.269 -17.166 6.260 1.00 88.69 172 TRP A CA 1
ATOM 1374 C C . TRP A 1 172 ? -13.742 -18.481 6.877 1.00 88.69 172 TRP A C 1
ATOM 1376 O O . TRP A 1 172 ? -14.220 -18.504 8.009 1.00 88.69 172 TRP A O 1
ATOM 1386 N N . SER A 1 173 ? -13.595 -19.576 6.129 1.00 86.62 173 SER A N 1
ATOM 1387 C CA . SER A 1 173 ? -13.833 -20.926 6.633 1.00 86.62 173 SER A CA 1
ATOM 1388 C C . SER A 1 173 ? -12.762 -21.310 7.651 1.00 86.62 173 SER A C 1
ATOM 1390 O O . SER A 1 173 ? -11.582 -21.003 7.473 1.00 86.62 173 SER A O 1
ATOM 1392 N N . ILE A 1 174 ? -13.186 -21.996 8.710 1.00 83.19 174 ILE A N 1
ATOM 1393 C CA . ILE A 1 174 ? -12.326 -22.414 9.825 1.00 83.19 174 ILE A CA 1
ATOM 1394 C C . ILE A 1 174 ? -11.334 -23.511 9.399 1.00 83.19 174 ILE A C 1
ATOM 1396 O O . ILE A 1 174 ? -10.269 -23.629 9.992 1.00 83.19 174 ILE A O 1
ATOM 1400 N N . ASP A 1 175 ? -11.623 -24.234 8.317 1.00 79.00 175 ASP A N 1
ATOM 1401 C CA . ASP A 1 175 ? -10.883 -25.437 7.907 1.00 79.00 175 ASP A CA 1
ATOM 1402 C C . ASP A 1 175 ? -9.588 -25.168 7.109 1.00 79.00 175 ASP A C 1
ATOM 1404 O O . ASP A 1 175 ? -8.992 -26.095 6.572 1.00 79.00 175 ASP A O 1
ATOM 1408 N N . ASN A 1 176 ? -9.142 -23.910 6.991 1.00 58.59 176 ASN A N 1
ATOM 1409 C CA . ASN A 1 176 ? -7.935 -23.532 6.233 1.00 58.59 176 ASN A CA 1
ATOM 1410 C C . ASN A 1 176 ? -6.657 -23.430 7.099 1.00 58.59 176 ASN A C 1
ATOM 1412 O O . ASN A 1 176 ? -5.771 -22.632 6.776 1.00 58.59 176 ASN A O 1
ATOM 1416 N N . TYR A 1 177 ? -6.564 -24.198 8.189 1.00 48.97 177 TYR A N 1
ATOM 1417 C CA . TYR A 1 177 ? -5.354 -24.307 9.018 1.00 48.97 177 TYR A CA 1
ATOM 1418 C C . TYR A 1 177 ? -4.582 -25.594 8.737 1.00 48.97 177 TYR A C 1
ATOM 1420 O O . TYR A 1 177 ? -5.228 -26.660 8.647 1.00 48.97 177 TYR A O 1
#

Sequence (177 aa):
MIKDSPTEDLFSDIISFKKLKSMINKTSTSSTNNKGKKQNLIKIFKNYDIIVCDHRIMKFLPNVLGELFYYKNKKLPFLIQMAKPILLETSKLKAQLKAKSNNNNTNNKDQQGPSILDGLTISKENKIKDERCDPKYINLQIKSIVKNTNYLPSNVINKGDCISLKIGYINWSIDNY